Protein AF-A0A845EYS1-F1 (afdb_monomer_lite)

InterPro domains:
  IPR003425 CCB3/YggT [PF02325] (1-59)
  IPR003425 CCB3/YggT [PTHR33219] (1-59)

Secondary structure (DSSP, 8-state):
--SSHHHHHSHHHHHHHHHHHHHHHHHHHHSPPBTTTB--HHHHHHHHHHHHHHHHHHHHHHH-

Organism: NCBI:txid208199

Radius of gyration: 15.15 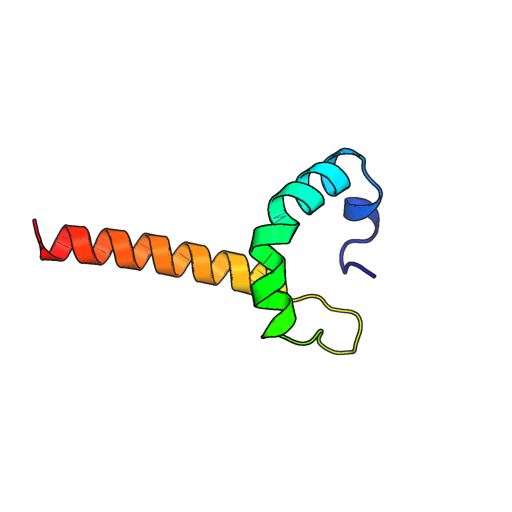Å; chains: 1; bounding box: 29×27×42 Å

pLDDT: mean 83.91, std 11.54, range [51.75, 97.25]

Foldseek 3Di:
DEPPVVLCPDPVSVVVCVVCVVLLVVLCVVDPADPNHYDCSVVVSVVVVVCVVVVVVVVVVVVD

Sequence (64 aa):
MSWIPNARESSIGQMIASIAEPYLAPFRKFIPPIGGMLDISPIVAIFALQFVQYGIAALFSFVS

Structure (mmCIF, N/CA/C/O backbone):
data_AF-A0A845EYS1-F1
#
_entry.id   AF-A0A845EYS1-F1
#
loop_
_atom_site.group_PDB
_atom_site.id
_atom_site.type_symbol
_atom_site.label_atom_id
_atom_site.label_alt_id
_atom_site.label_comp_id
_atom_site.label_asym_id
_atom_site.label_entity_id
_atom_site.label_seq_id
_atom_site.pdbx_PDB_ins_code
_atom_site.Cartn_x
_atom_site.Cartn_y
_atom_site.Cartn_z
_atom_site.occupancy
_atom_site.B_iso_or_equiv
_atom_site.auth_seq_id
_atom_site.auth_comp_id
_atom_site.auth_asym_id
_atom_site.auth_atom_id
_atom_site.pdbx_PDB_model_num
ATOM 1 N N . MET A 1 1 ? -11.853 -7.274 15.127 1.00 51.75 1 MET A N 1
ATOM 2 C CA . MET A 1 1 ? -10.945 -6.495 15.998 1.00 51.75 1 MET A CA 1
ATOM 3 C C . MET A 1 1 ? -9.678 -6.179 15.218 1.00 51.75 1 MET A C 1
ATOM 5 O O . MET A 1 1 ? -9.340 -6.960 14.344 1.00 51.75 1 MET A O 1
ATOM 9 N N . SER A 1 2 ? -9.024 -5.043 15.474 1.00 61.25 2 SER A N 1
ATOM 10 C CA . SER A 1 2 ? -7.668 -4.782 14.964 1.00 61.25 2 SER A CA 1
ATOM 11 C C . SER A 1 2 ? -6.673 -5.532 15.848 1.00 61.25 2 SER A C 1
ATOM 13 O O . SER A 1 2 ? -6.847 -5.543 17.063 1.00 61.25 2 SER A O 1
ATOM 15 N N . TRP A 1 3 ? -5.620 -6.100 15.263 1.00 65.25 3 TRP A N 1
ATOM 16 C CA . TRP A 1 3 ? -4.467 -6.646 15.993 1.00 65.25 3 TRP A CA 1
ATOM 17 C C . TRP A 1 3 ? -3.750 -5.619 16.889 1.00 65.25 3 TRP A C 1
ATOM 19 O O . TRP A 1 3 ? -2.988 -5.998 17.773 1.00 65.25 3 TRP A O 1
ATOM 29 N N . ILE A 1 4 ? -4.044 -4.326 16.704 1.00 66.75 4 ILE A N 1
ATOM 30 C CA . ILE A 1 4 ? -3.623 -3.234 17.583 1.00 66.75 4 ILE A CA 1
ATOM 31 C C . ILE A 1 4 ? -4.886 -2.555 18.148 1.00 66.75 4 ILE A C 1
ATOM 33 O O . ILE A 1 4 ? -5.377 -1.587 17.555 1.00 66.75 4 ILE A O 1
ATOM 37 N N . PRO A 1 5 ? -5.459 -3.070 19.252 1.00 59.50 5 PRO A N 1
ATOM 38 C CA . PRO A 1 5 ? -6.716 -2.570 19.816 1.00 59.50 5 PRO A CA 1
ATOM 39 C C . PRO A 1 5 ? -6.626 -1.102 20.268 1.00 59.50 5 PRO A C 1
ATOM 41 O O . PRO A 1 5 ? -7.480 -0.304 19.892 1.00 59.50 5 PRO A O 1
ATOM 44 N N . ASN A 1 6 ? -5.529 -0.694 20.920 1.00 62.97 6 ASN A N 1
ATOM 45 C CA . ASN A 1 6 ? -5.335 0.692 21.383 1.00 62.97 6 ASN A CA 1
ATOM 46 C C . ASN A 1 6 ? -5.162 1.729 20.261 1.00 62.97 6 ASN A C 1
ATOM 48 O O . ASN A 1 6 ? -5.420 2.912 20.472 1.00 62.97 6 ASN A O 1
ATOM 52 N N . ALA A 1 7 ? -4.712 1.325 19.068 1.00 66.38 7 ALA A N 1
ATOM 53 C CA . ALA A 1 7 ? -4.498 2.276 17.978 1.00 66.38 7 ALA A CA 1
ATOM 54 C C . ALA A 1 7 ? -5.830 2.761 17.398 1.00 66.38 7 ALA A C 1
ATOM 56 O O . ALA A 1 7 ? -5.976 3.948 17.126 1.00 66.38 7 ALA A O 1
ATOM 57 N N . ARG A 1 8 ? -6.822 1.869 17.263 1.00 65.12 8 ARG A N 1
ATOM 58 C CA . ARG A 1 8 ? -8.134 2.197 16.679 1.00 65.12 8 ARG A CA 1
ATOM 59 C C . ARG A 1 8 ? -8.979 3.113 17.559 1.00 65.12 8 ARG A C 1
ATOM 61 O O . ARG A 1 8 ? -9.785 3.869 17.034 1.00 65.12 8 ARG A O 1
ATOM 68 N N . GLU A 1 9 ? -8.817 3.018 18.872 1.00 73.94 9 GLU A N 1
ATOM 69 C CA . GLU A 1 9 ? -9.611 3.799 19.825 1.00 73.94 9 GLU A CA 1
ATOM 70 C C . GLU A 1 9 ? -9.063 5.219 20.019 1.00 73.94 9 GLU A C 1
ATOM 72 O O . GLU A 1 9 ? -9.794 6.109 20.443 1.00 73.94 9 GLU A O 1
ATOM 77 N N . SER A 1 10 ? -7.811 5.470 19.624 1.00 84.94 10 SER A N 1
ATOM 78 C CA . SER A 1 10 ? -7.243 6.819 19.620 1.00 84.94 10 SER A CA 1
ATOM 79 C C . SER A 1 10 ? -7.826 7.683 18.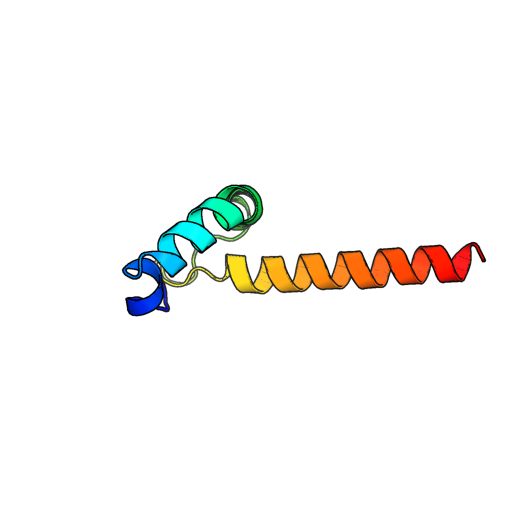492 1.00 84.94 10 SER A C 1
ATOM 81 O O . SER A 1 10 ? -7.976 7.225 17.357 1.00 84.94 10 SER A O 1
ATOM 83 N N . SER A 1 11 ? -8.080 8.967 18.766 1.00 83.00 11 SER A N 1
ATOM 84 C CA . SER A 1 11 ? -8.574 9.936 17.771 1.00 83.00 11 SER A CA 1
ATOM 85 C C . SER A 1 11 ? -7.662 10.025 16.541 1.00 83.00 11 SER A C 1
ATOM 87 O O . SER A 1 11 ? -8.127 10.143 15.409 1.00 83.00 11 SER A O 1
ATOM 89 N N . ILE A 1 12 ? -6.348 9.906 16.760 1.00 86.31 12 ILE A N 1
ATOM 90 C CA . ILE A 1 12 ? -5.332 9.896 15.701 1.00 86.31 12 ILE A CA 1
ATOM 91 C C . ILE A 1 12 ? -5.453 8.632 14.849 1.00 86.31 12 ILE A C 1
ATOM 93 O O . ILE A 1 12 ? -5.420 8.707 13.623 1.00 86.31 12 ILE A O 1
ATOM 97 N N . GLY A 1 13 ? -5.624 7.465 15.467 1.00 84.62 13 GLY A N 1
ATOM 98 C CA . GLY A 1 13 ? -5.751 6.218 14.723 1.00 84.62 13 GLY A CA 1
ATOM 99 C C . GLY A 1 13 ? -7.044 6.121 13.921 1.00 84.62 13 GLY A C 1
ATOM 100 O O . GLY A 1 13 ? -7.018 5.549 12.837 1.00 84.62 13 GLY A O 1
ATOM 101 N N . GLN A 1 14 ? -8.141 6.733 14.376 1.00 85.06 14 GLN A N 1
ATOM 102 C CA . GLN A 1 14 ? -9.367 6.856 13.574 1.00 85.06 14 GLN A CA 1
ATOM 103 C C . GLN A 1 14 ? -9.159 7.756 12.352 1.00 85.06 14 GLN A C 1
ATOM 105 O O . GLN A 1 14 ? -9.596 7.411 11.257 1.00 85.06 14 GLN A O 1
ATOM 110 N N . MET A 1 15 ? -8.439 8.870 12.520 1.00 89.19 15 MET A N 1
ATOM 111 C CA . MET A 1 15 ? -8.089 9.765 11.415 1.00 89.19 15 MET A CA 1
ATOM 112 C C . MET A 1 15 ? -7.177 9.081 10.388 1.00 89.19 15 MET A C 1
ATOM 114 O O . MET A 1 15 ? -7.398 9.189 9.187 1.00 89.19 15 MET A O 1
ATOM 118 N N . ILE A 1 16 ? -6.163 8.340 10.839 1.00 87.94 16 ILE A N 1
ATOM 119 C CA . ILE A 1 16 ? -5.286 7.582 9.935 1.00 87.94 16 ILE A CA 1
ATOM 120 C C . ILE A 1 16 ? -6.072 6.462 9.248 1.00 87.94 16 ILE A C 1
ATOM 122 O O . ILE A 1 16 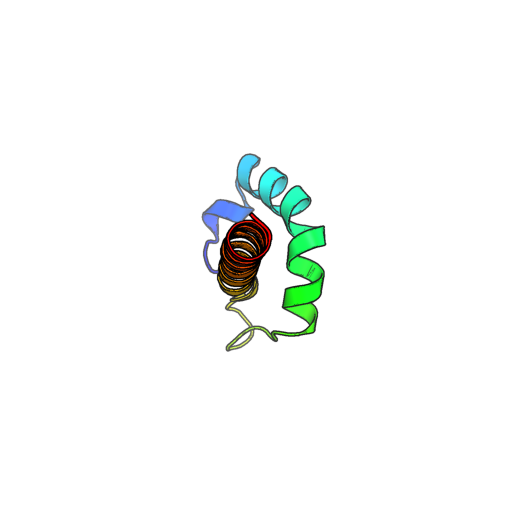? -5.911 6.245 8.048 1.00 87.94 16 ILE A O 1
ATOM 126 N N . ALA A 1 17 ? -6.940 5.767 9.987 1.00 85.12 17 ALA A N 1
ATOM 127 C CA . ALA A 1 17 ? -7.762 4.700 9.439 1.00 85.12 17 ALA A CA 1
ATOM 128 C C . ALA A 1 17 ? -8.691 5.211 8.336 1.00 85.12 17 ALA A C 1
ATOM 130 O O . ALA A 1 17 ? -8.749 4.564 7.299 1.00 85.12 17 ALA A O 1
ATOM 131 N N . SER A 1 18 ? -9.342 6.367 8.506 1.00 88.94 18 SER A N 1
ATOM 132 C CA . SER A 1 18 ? -10.252 6.916 7.491 1.00 88.94 18 SER A CA 1
ATOM 133 C C . SER A 1 18 ? -9.534 7.298 6.193 1.00 88.94 18 SER A C 1
ATOM 135 O O . SER A 1 18 ? -10.069 7.082 5.108 1.00 88.94 18 SER A O 1
ATOM 137 N N . ILE A 1 19 ? -8.299 7.799 6.291 1.00 91.06 19 ILE A N 1
ATOM 138 C CA . ILE A 1 19 ? -7.454 8.109 5.130 1.00 91.06 19 ILE A CA 1
ATOM 139 C C . ILE A 1 19 ? -6.963 6.824 4.453 1.00 91.06 19 ILE A C 1
ATOM 141 O O . ILE A 1 19 ? -6.933 6.733 3.227 1.00 91.06 19 ILE A O 1
ATOM 145 N N . ALA A 1 20 ? -6.578 5.819 5.242 1.00 88.12 20 ALA A N 1
ATOM 146 C CA . ALA A 1 20 ? -6.072 4.550 4.730 1.00 88.12 20 ALA A CA 1
ATOM 147 C C . ALA A 1 20 ? -7.183 3.633 4.189 1.00 88.12 20 ALA A C 1
ATOM 149 O O . ALA A 1 20 ? -6.908 2.777 3.353 1.00 88.12 20 ALA A O 1
ATOM 150 N N . GLU A 1 21 ? -8.431 3.795 4.634 1.00 89.25 21 GLU A N 1
ATOM 151 C CA . GLU A 1 21 ? -9.580 2.958 4.270 1.00 89.25 21 GLU A CA 1
ATOM 152 C C . GLU A 1 21 ? -9.784 2.792 2.754 1.00 89.25 21 GLU A C 1
ATOM 154 O O . GLU A 1 21 ? -9.841 1.642 2.311 1.00 89.25 21 GLU A O 1
ATOM 159 N N . PRO A 1 22 ? -9.827 3.856 1.924 1.00 91.56 22 PRO A N 1
ATOM 160 C CA . PRO A 1 22 ? -9.971 3.704 0.474 1.00 91.56 22 PRO A CA 1
ATOM 161 C C . PRO A 1 22 ? -8.813 2.929 -0.162 1.00 91.56 22 PRO A C 1
ATOM 163 O O . PRO A 1 22 ? -9.029 2.186 -1.119 1.00 91.56 22 PRO A O 1
ATOM 166 N N . TYR A 1 23 ? -7.598 3.062 0.379 1.00 89.94 23 TYR A N 1
ATOM 167 C CA . TYR A 1 23 ? -6.435 2.324 -0.105 1.00 89.94 23 TYR A CA 1
ATOM 168 C C . TYR A 1 23 ? -6.462 0.860 0.337 1.00 89.94 23 TYR A C 1
ATOM 170 O O . TYR A 1 23 ? -6.146 -0.012 -0.460 1.00 89.94 23 TYR A O 1
ATOM 178 N N . LEU A 1 24 ? -6.878 0.572 1.575 1.00 88.75 24 LEU A N 1
ATOM 179 C CA . LEU A 1 24 ? -6.924 -0.778 2.148 1.00 88.75 24 LEU A CA 1
ATOM 180 C C . LEU A 1 24 ? -8.144 -1.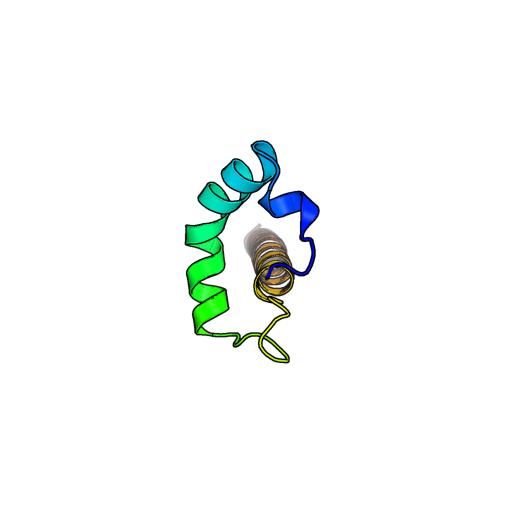597 1.698 1.00 88.75 24 LEU A C 1
ATOM 182 O O . LEU A 1 24 ? -8.080 -2.828 1.704 1.00 88.75 24 LEU A O 1
ATOM 186 N N . ALA A 1 25 ? -9.248 -0.952 1.309 1.00 89.12 25 ALA A N 1
ATOM 187 C CA . ALA A 1 25 ? -10.495 -1.623 0.936 1.00 89.12 25 ALA A CA 1
ATOM 188 C C . ALA A 1 25 ? -10.338 -2.641 -0.216 1.00 89.12 25 ALA A C 1
ATOM 190 O O . ALA A 1 25 ? -10.849 -3.757 -0.080 1.00 89.12 25 ALA A O 1
ATOM 191 N N . PRO A 1 26 ? -9.597 -2.349 -1.305 1.00 88.75 26 PRO A N 1
ATOM 192 C CA . PRO A 1 26 ? -9.273 -3.346 -2.322 1.00 88.75 26 PRO A CA 1
ATOM 193 C C . PRO A 1 26 ? -8.516 -4.547 -1.748 1.00 88.75 26 PRO A C 1
ATOM 195 O O . PRO A 1 26 ? -8.902 -5.685 -2.001 1.00 88.75 26 PRO A O 1
ATOM 198 N N . PHE A 1 27 ? -7.487 -4.320 -0.926 1.00 88.00 27 PHE A N 1
ATOM 199 C CA . PHE A 1 27 ? -6.677 -5.402 -0.355 1.00 88.00 27 PHE A CA 1
ATOM 200 C C . PHE A 1 27 ? -7.502 -6.316 0.552 1.00 88.00 27 PHE A C 1
ATOM 202 O O . PHE A 1 27 ? -7.369 -7.529 0.444 1.00 88.00 27 PHE A O 1
ATOM 209 N N . ARG A 1 28 ? -8.433 -5.771 1.345 1.00 85.62 28 ARG A N 1
ATOM 210 C CA . ARG A 1 28 ? -9.372 -6.570 2.159 1.00 85.62 28 ARG A CA 1
ATOM 211 C C . ARG A 1 28 ? -10.315 -7.440 1.329 1.00 85.62 28 ARG A C 1
ATOM 213 O O . ARG A 1 28 ? -10.767 -8.478 1.803 1.00 85.62 28 ARG A O 1
ATOM 220 N N . LYS A 1 29 ? -10.639 -7.019 0.103 1.00 83.75 29 LYS A N 1
ATOM 221 C CA . LYS A 1 29 ? -11.480 -7.800 -0.814 1.00 83.75 29 LYS A CA 1
ATOM 222 C C . LYS A 1 29 ? -10.721 -8.988 -1.409 1.00 83.75 29 LYS A C 1
ATOM 224 O O . LYS A 1 29 ? -11.332 -10.018 -1.675 1.00 83.75 29 LYS A O 1
ATOM 229 N N . PHE A 1 30 ? -9.413 -8.844 -1.614 1.00 84.06 30 PHE A N 1
ATOM 230 C CA . PHE A 1 30 ? -8.558 -9.901 -2.163 1.00 84.06 30 PHE A CA 1
ATOM 231 C C . PHE A 1 30 ? -7.939 -10.800 -1.089 1.00 84.06 30 PHE A C 1
ATOM 233 O O . PHE A 1 30 ? -7.670 -11.968 -1.356 1.00 84.06 30 PHE A O 1
ATOM 240 N N . ILE A 1 31 ? -7.715 -10.270 0.112 1.00 79.81 31 ILE A N 1
ATOM 241 C CA . ILE A 1 31 ? -7.003 -10.934 1.201 1.00 79.81 31 ILE A CA 1
ATOM 242 C C . ILE A 1 31 ? -7.984 -11.110 2.361 1.00 79.81 31 ILE A C 1
ATOM 244 O O . ILE A 1 31 ? -8.191 -10.175 3.141 1.00 79.81 31 ILE A O 1
ATOM 248 N N . PRO A 1 32 ? -8.623 -12.285 2.482 1.00 71.94 32 PRO A N 1
ATOM 249 C CA . PRO A 1 32 ? -9.493 -12.556 3.612 1.00 71.94 32 PRO A CA 1
ATOM 250 C C . PRO A 1 32 ? -8.690 -12.532 4.930 1.00 71.94 32 PRO A C 1
ATOM 252 O O . PRO A 1 32 ? -7.517 -12.919 4.943 1.00 71.94 32 PRO A O 1
ATOM 255 N N . PRO A 1 33 ? -9.298 -12.105 6.054 1.00 74.62 33 PRO A N 1
ATOM 256 C CA . PRO A 1 33 ? -8.623 -12.075 7.349 1.00 74.62 33 PRO A CA 1
ATOM 257 C C . PRO A 1 33 ? -8.151 -13.472 7.760 1.00 74.62 33 PRO A C 1
ATOM 259 O O . PRO A 1 33 ? -8.937 -14.424 7.755 1.00 74.62 33 PRO A O 1
ATOM 262 N N . ILE A 1 34 ? -6.892 -13.602 8.185 1.0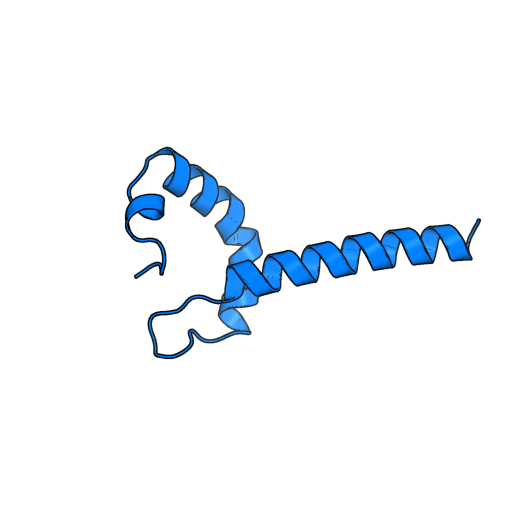0 75.12 34 ILE A N 1
ATOM 263 C CA . ILE A 1 34 ? -6.382 -14.884 8.685 1.00 75.12 34 ILE A CA 1
ATOM 264 C C . ILE A 1 34 ? -6.978 -15.134 10.075 1.00 75.12 34 ILE A C 1
ATOM 266 O O . ILE A 1 34 ? -6.883 -14.296 10.974 1.00 75.12 34 ILE A O 1
ATOM 270 N N . GLY A 1 35 ? -7.652 -16.277 10.243 1.00 66.12 35 GLY A N 1
ATOM 271 C CA . GLY A 1 35 ? -8.285 -16.660 11.511 1.00 66.12 35 GLY A CA 1
ATOM 272 C C . GLY A 1 35 ? -9.459 -15.768 11.941 1.00 66.12 35 GLY A C 1
ATOM 273 O O . GLY A 1 35 ? -9.787 -15.726 13.121 1.00 66.12 35 GLY A O 1
ATOM 274 N N . GLY A 1 36 ? -10.067 -15.009 11.020 1.00 64.62 36 GLY A N 1
ATOM 275 C CA . GLY A 1 36 ? -11.239 -14.161 11.292 1.00 64.62 36 GLY A CA 1
ATOM 276 C C . GLY A 1 36 ? -10.963 -12.871 12.080 1.00 64.62 36 GLY A C 1
ATOM 277 O O . GLY A 1 36 ? -11.868 -12.053 12.240 1.00 64.62 36 GLY A O 1
ATOM 278 N N . MET A 1 37 ? -9.728 -12.650 12.547 1.00 65.62 37 MET A N 1
ATOM 279 C CA . MET A 1 37 ? -9.359 -11.482 13.362 1.00 65.62 37 MET A CA 1
ATOM 280 C C . MET A 1 37 ? -8.101 -10.742 12.893 1.00 65.62 37 MET A C 1
ATOM 282 O O . MET A 1 37 ? -7.978 -9.555 13.191 1.00 65.62 37 MET A O 1
ATOM 286 N N . LEU A 1 38 ? -7.183 -11.388 12.166 1.00 71.44 38 LEU A N 1
ATOM 287 C CA . LEU A 1 38 ? -5.928 -10.761 11.755 1.00 71.44 38 LEU A CA 1
ATOM 288 C C . LEU A 1 38 ? -6.065 -10.132 10.360 1.00 71.44 38 LEU A C 1
ATOM 290 O O . LEU A 1 38 ? -6.100 -10.831 9.346 1.00 71.44 38 LEU A O 1
ATOM 294 N N . ASP A 1 39 ? -6.143 -8.801 10.314 1.00 75.81 39 ASP A N 1
ATOM 295 C CA . ASP A 1 39 ? -6.130 -8.031 9.066 1.00 75.81 39 ASP A CA 1
ATOM 296 C C . ASP A 1 39 ? -4.678 -7.832 8.592 1.00 75.81 39 ASP A C 1
ATOM 298 O O . ASP A 1 39 ? -3.969 -6.963 9.096 1.00 75.81 39 ASP A O 1
ATOM 302 N N . ILE A 1 40 ? -4.223 -8.660 7.642 1.00 83.31 40 ILE A N 1
ATOM 303 C CA . ILE A 1 40 ? -2.872 -8.582 7.039 1.00 83.31 40 ILE A CA 1
ATOM 304 C C . ILE A 1 40 ? -2.833 -7.571 5.880 1.00 83.31 40 ILE A C 1
ATOM 306 O O . ILE A 1 40 ? -1.760 -7.206 5.397 1.00 83.31 40 ILE A O 1
ATOM 310 N N . SER A 1 41 ? -3.989 -7.043 5.467 1.00 85.12 41 SER A N 1
ATOM 311 C CA . SER A 1 41 ? -4.099 -6.063 4.380 1.00 85.12 41 SER A CA 1
ATOM 312 C C . SER A 1 41 ? -3.134 -4.878 4.515 1.00 85.12 41 SER A C 1
ATOM 314 O O . SER A 1 41 ? -2.542 -4.520 3.502 1.00 85.12 41 SER A O 1
ATOM 316 N N . PRO A 1 42 ? -2.884 -4.294 5.711 1.00 85.19 42 PRO A N 1
ATOM 317 C CA . PRO A 1 42 ? -1.922 -3.201 5.858 1.00 85.19 42 PRO A CA 1
ATOM 318 C C . PRO A 1 42 ? -0.488 -3.591 5.488 1.00 85.19 42 PRO A C 1
ATOM 320 O O . PRO A 1 42 ? 0.210 -2.812 4.848 1.00 85.19 42 PRO A O 1
ATOM 323 N N . ILE A 1 43 ? -0.054 -4.801 5.849 1.00 88.69 43 ILE A N 1
ATOM 324 C CA . ILE A 1 43 ? 1.294 -5.294 5.533 1.00 88.69 43 ILE A CA 1
ATOM 325 C C . ILE A 1 43 ? 1.438 -5.451 4.018 1.00 88.69 43 ILE A C 1
ATOM 327 O O . ILE A 1 43 ? 2.409 -4.983 3.428 1.00 88.69 43 ILE A O 1
ATOM 331 N N . VAL A 1 44 ? 0.444 -6.064 3.371 1.00 89.69 44 VAL A N 1
ATOM 332 C CA . VAL A 1 44 ? 0.475 -6.261 1.916 1.00 89.69 44 VAL A CA 1
ATOM 333 C C . VAL A 1 44 ? 0.370 -4.939 1.165 1.00 89.69 44 VAL A C 1
ATOM 335 O O . VAL A 1 44 ? 1.051 -4.755 0.161 1.00 89.69 44 VAL A O 1
ATOM 338 N N . ALA A 1 45 ? -0.415 -3.995 1.676 1.00 90.25 45 ALA A N 1
ATOM 339 C CA . ALA A 1 45 ? -0.511 -2.655 1.122 1.00 90.25 45 ALA A CA 1
ATOM 340 C C . ALA A 1 45 ? 0.845 -1.922 1.168 1.00 90.25 45 ALA A C 1
ATOM 342 O O . ALA A 1 45 ? 1.251 -1.322 0.176 1.00 90.25 45 ALA A O 1
ATOM 343 N N . ILE A 1 46 ? 1.605 -2.044 2.266 1.00 92.44 46 ILE A N 1
ATOM 344 C CA . ILE A 1 46 ? 2.969 -1.492 2.355 1.00 92.44 46 ILE A CA 1
ATOM 345 C C . ILE A 1 46 ? 3.889 -2.129 1.307 1.00 92.44 46 ILE A C 1
ATOM 347 O O . ILE A 1 46 ? 4.568 -1.406 0.579 1.00 92.44 46 ILE A O 1
ATOM 351 N N . PHE A 1 47 ? 3.885 -3.459 1.179 1.00 94.44 47 PHE A N 1
ATOM 352 C CA . PHE A 1 47 ? 4.702 -4.134 0.167 1.00 94.44 47 PHE A CA 1
ATOM 353 C C . PHE A 1 47 ? 4.319 -3.723 -1.255 1.00 94.44 47 PHE A C 1
ATOM 355 O O . PHE A 1 47 ? 5.196 -3.445 -2.068 1.00 94.44 47 PHE A O 1
ATOM 362 N N . ALA A 1 48 ? 3.023 -3.627 -1.557 1.00 94.00 48 ALA A N 1
ATOM 363 C CA . ALA A 1 48 ? 2.545 -3.164 -2.855 1.00 94.00 48 ALA A CA 1
ATOM 364 C C . ALA A 1 48 ? 3.065 -1.754 -3.169 1.00 94.00 48 ALA A C 1
ATOM 366 O O . ALA A 1 48 ? 3.553 -1.506 -4.271 1.00 94.00 48 ALA A O 1
ATOM 367 N N . LEU A 1 49 ? 3.030 -0.848 -2.188 1.00 94.06 49 LEU A N 1
ATOM 368 C CA . LEU A 1 49 ? 3.568 0.501 -2.333 1.00 94.06 49 LEU A CA 1
ATOM 369 C C . LEU A 1 49 ? 5.083 0.494 -2.596 1.00 94.06 49 LEU A C 1
ATOM 371 O O . LEU A 1 49 ? 5.555 1.218 -3.471 1.00 94.06 49 LEU A O 1
ATOM 375 N N . GLN A 1 50 ? 5.840 -0.352 -1.891 1.00 96.31 50 GLN A N 1
ATOM 376 C CA . GLN A 1 50 ? 7.278 -0.519 -2.121 1.00 96.31 50 GLN A CA 1
ATOM 377 C C . GLN A 1 50 ? 7.570 -1.039 -3.533 1.00 96.31 50 GLN A C 1
ATOM 379 O O . GLN A 1 50 ? 8.415 -0.479 -4.227 1.00 96.31 50 GLN A O 1
ATOM 384 N N . PHE A 1 51 ? 6.841 -2.058 -3.998 1.00 96.94 51 PHE A N 1
ATOM 385 C CA . PHE A 1 51 ? 6.994 -2.575 -5.360 1.00 96.94 51 PHE A CA 1
ATOM 386 C C . PHE A 1 51 ? 6.717 -1.512 -6.420 1.00 96.94 51 PHE A C 1
ATOM 388 O O . PHE A 1 51 ? 7.450 -1.437 -7.402 1.00 96.94 51 PHE A O 1
ATOM 395 N N . VAL A 1 52 ? 5.707 -0.662 -6.212 1.00 96.69 52 VAL A N 1
ATOM 396 C CA . VAL A 1 52 ? 5.428 0.463 -7.112 1.00 96.69 52 VAL A CA 1
ATOM 397 C C . VAL A 1 52 ? 6.599 1.445 -7.136 1.00 96.69 52 VAL A C 1
ATOM 399 O O . VAL A 1 52 ? 7.035 1.826 -8.217 1.00 96.69 52 VAL A O 1
ATOM 402 N N . GLN A 1 53 ? 7.156 1.817 -5.979 1.00 96.94 53 GLN A N 1
ATOM 403 C CA . GLN A 1 53 ? 8.313 2.720 -5.919 1.00 96.94 53 GLN A CA 1
ATOM 404 C C . GLN A 1 53 ? 9.533 2.148 -6.650 1.00 96.94 53 GLN A C 1
ATOM 406 O O . GLN A 1 53 ? 10.123 2.834 -7.486 1.00 96.94 53 GLN A O 1
ATOM 411 N N . TYR A 1 54 ? 9.884 0.886 -6.384 1.00 97.25 54 TYR A N 1
ATOM 412 C CA . TYR A 1 54 ? 11.001 0.224 -7.060 1.00 97.25 54 TYR A CA 1
ATOM 413 C C . TYR A 1 54 ? 10.749 0.051 -8.557 1.00 97.25 54 TYR A C 1
ATOM 415 O O . TYR A 1 54 ? 11.649 0.293 -9.355 1.00 97.25 54 TYR A O 1
ATOM 423 N N . GLY A 1 55 ? 9.530 -0.326 -8.947 1.00 96.69 55 GLY A N 1
ATOM 424 C CA . GLY A 1 55 ? 9.145 -0.480 -10.347 1.00 96.69 55 GLY A CA 1
ATOM 425 C C . GLY A 1 55 ? 9.252 0.834 -11.113 1.00 96.69 55 GL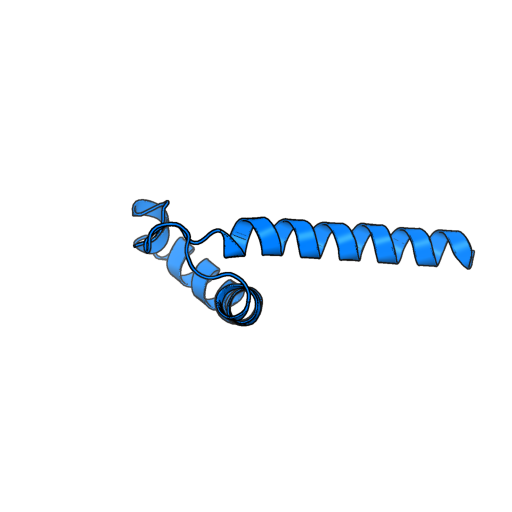Y A C 1
ATOM 426 O O . GLY A 1 55 ? 9.844 0.869 -12.186 1.00 96.69 55 GLY A O 1
ATOM 427 N N . ILE A 1 56 ? 8.757 1.931 -10.534 1.00 97.06 56 ILE A N 1
ATOM 428 C CA . ILE A 1 56 ? 8.886 3.270 -11.117 1.00 97.06 56 ILE A CA 1
ATOM 429 C C . ILE A 1 56 ? 10.365 3.649 -11.267 1.00 97.06 56 ILE A C 1
ATOM 431 O O . ILE A 1 56 ? 10.779 4.049 -12.352 1.00 97.06 56 ILE A O 1
ATOM 435 N N . ALA A 1 57 ? 11.175 3.487 -10.217 1.00 96.81 57 ALA A N 1
ATOM 436 C CA . ALA A 1 57 ? 12.604 3.800 -10.270 1.00 96.81 57 ALA A CA 1
ATOM 437 C C . ALA A 1 57 ? 13.347 2.970 -11.334 1.00 96.81 57 ALA A C 1
ATOM 439 O O . ALA A 1 57 ? 14.172 3.508 -12.072 1.00 96.81 57 ALA A O 1
ATOM 440 N N . ALA A 1 58 ? 13.021 1.681 -11.454 1.00 96.19 58 ALA A N 1
ATOM 441 C CA . ALA A 1 58 ? 13.592 0.797 -12.464 1.00 96.19 58 ALA A CA 1
ATOM 442 C C . ALA A 1 58 ? 13.211 1.225 -13.889 1.00 96.19 58 ALA A C 1
ATOM 444 O O . ALA A 1 58 ? 14.067 1.240 -14.768 1.00 96.19 58 ALA A O 1
ATOM 445 N N . LEU A 1 59 ? 11.952 1.618 -14.115 1.00 96.50 59 LEU A N 1
ATOM 446 C CA . LEU A 1 59 ? 11.504 2.138 -15.410 1.00 96.50 59 LEU A CA 1
ATOM 447 C C . LEU A 1 59 ? 12.233 3.431 -15.782 1.00 96.50 59 LEU A C 1
ATOM 449 O O . LEU A 1 59 ? 12.681 3.562 -16.916 1.00 96.50 59 LEU A O 1
ATOM 453 N N . PHE A 1 60 ? 12.400 4.357 -14.833 1.00 96.56 60 PHE A N 1
ATOM 454 C CA . PHE A 1 60 ? 13.188 5.568 -15.065 1.00 96.56 60 PHE A CA 1
ATOM 455 C C . PHE A 1 60 ? 14.631 5.234 -15.440 1.00 96.56 60 PHE A C 1
ATOM 457 O O . PHE A 1 60 ? 15.109 5.742 -16.446 1.00 96.56 60 PHE A O 1
ATOM 464 N N . SER A 1 61 ? 15.275 4.327 -14.698 1.00 94.56 61 SER A N 1
ATOM 465 C CA . SER A 1 61 ? 16.640 3.870 -14.986 1.00 94.56 61 SER A CA 1
ATOM 466 C C . SER A 1 61 ? 16.787 3.162 -16.335 1.00 94.56 61 SER A C 1
ATOM 468 O O . SER A 1 61 ? 17.904 3.060 -16.829 1.00 94.56 61 SER A O 1
ATOM 470 N N . PHE A 1 62 ? 15.711 2.606 -16.893 1.00 93.62 62 PHE A N 1
ATOM 471 C CA . PHE A 1 62 ? 15.740 1.936 -18.192 1.00 93.62 62 PHE A CA 1
ATOM 472 C C . PHE A 1 62 ? 15.593 2.917 -19.364 1.00 93.62 62 PHE A C 1
ATOM 474 O O . PHE A 1 62 ? 16.068 2.637 -20.461 1.00 93.62 62 PHE A O 1
ATOM 481 N N . VAL A 1 63 ? 14.901 4.040 -19.147 1.00 92.06 63 VAL A N 1
ATOM 482 C CA . VAL A 1 63 ? 14.600 5.041 -20.185 1.00 92.06 63 VAL A CA 1
ATOM 483 C C . VAL A 1 63 ? 15.643 6.167 -20.234 1.00 92.06 63 VAL A C 1
ATOM 485 O O . VAL A 1 63 ? 15.811 6.773 -21.292 1.00 92.06 63 VAL A O 1
ATOM 488 N N . SER A 1 64 ? 16.321 6.459 -19.117 1.00 77.62 64 SER A N 1
ATOM 489 C CA . SER A 1 64 ? 17.432 7.423 -19.019 1.00 77.62 64 SER A CA 1
ATOM 490 C C . SER A 1 64 ? 18.755 6.850 -19.511 1.00 77.62 64 SER A C 1
ATOM 492 O O . SER A 1 64 ? 19.469 7.576 -20.232 1.00 77.62 64 SER A O 1
#